Protein AF-A0A1D2QCH9-F1 (afdb_monomer)

Mean predicted aligned error: 4.32 Å

Nearest PDB structures (foldseek):
  9f27-assembly1_A  TM=6.629E-01  e=7.049E-01  Pyrococcus abyssi GE5
  7c0j-assembly1_A  TM=7.531E-01  e=2.694E+00  Gallus gallus
  8ygh-assembly1_B  TM=4.555E-01  e=3.061E+00  African swine fever virus pig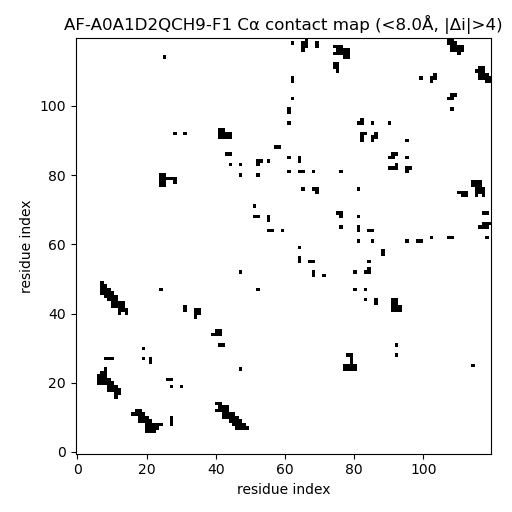/Kenya/KEN-50/1950

Radius of gyration: 14.04 Å; Cα contacts (8 Å, |Δi|>4): 194; chains: 1; bounding box: 34×26×49 Å

pLDDT: mean 91.6, std 11.53, range [37.78, 98.06]

Solvent-accessible surface area (backbone atoms only — not comparable to full-atom values): 6780 Å² total; per-residue (Å²): 133,80,85,72,94,66,62,39,23,29,36,32,22,87,88,78,70,52,70,50,74,30,88,45,47,51,57,52,48,54,49,41,54,55,45,27,75,76,70,71,50,64,37,40,70,76,41,72,73,52,69,65,52,73,70,49,66,88,85,54,53,72,63,55,47,37,45,62,48,29,77,82,26,93,67,26,29,46,46,24,54,56,30,40,46,41,27,80,69,74,41,40,43,60,60,44,53,51,51,51,50,52,36,37,78,72,66,47,29,48,67,81,37,94,69,16,33,36,55,121

Structure (mmCIF, N/CA/C/O backbone):
data_AF-A0A1D2QCH9-F1
#
_entry.id   AF-A0A1D2QCH9-F1
#
loop_
_atom_site.group_PDB
_atom_site.id
_atom_site.type_symbol
_atom_site.label_atom_id
_atom_site.label_alt_id
_atom_site.label_comp_id
_atom_site.label_asym_id
_atom_site.label_entity_id
_atom_site.label_seq_id
_atom_site.pdbx_PDB_ins_code
_atom_site.Cartn_x
_atom_site.Cartn_y
_atom_site.Cartn_z
_atom_site.occupancy
_atom_site.B_iso_or_equiv
_atom_site.auth_seq_id
_atom_site.auth_comp_id
_atom_site.auth_asym_id
_atom_site.auth_atom_id
_atom_site.pdbx_PDB_model_num
ATOM 1 N N . MET A 1 1 ? 17.447 -4.305 30.042 1.00 37.78 1 MET A N 1
ATOM 2 C CA . MET A 1 1 ? 16.156 -3.616 29.860 1.00 37.78 1 MET A CA 1
ATOM 3 C C . MET A 1 1 ? 15.803 -3.856 28.412 1.00 37.78 1 MET A C 1
ATOM 5 O O . MET A 1 1 ? 16.597 -3.496 27.561 1.00 37.78 1 MET A O 1
ATOM 9 N N . THR A 1 2 ? 14.774 -4.666 28.200 1.00 39.16 2 THR A N 1
ATOM 10 C CA . THR A 1 2 ? 14.391 -5.316 26.941 1.00 39.16 2 THR A CA 1
ATOM 11 C C . THR A 1 2 ? 14.108 -4.297 25.841 1.00 39.16 2 THR A C 1
ATOM 13 O O . THR A 1 2 ? 13.324 -3.377 26.060 1.00 39.16 2 THR A O 1
ATOM 16 N N . GLU A 1 3 ? 14.771 -4.461 24.694 1.00 47.81 3 GLU A N 1
ATOM 17 C CA . GLU A 1 3 ? 14.474 -3.755 23.445 1.00 47.81 3 GLU A CA 1
ATOM 18 C C . GLU A 1 3 ? 12.988 -3.953 23.125 1.00 47.81 3 GLU A C 1
ATOM 20 O O . GLU A 1 3 ? 12.482 -5.072 23.087 1.00 47.81 3 GLU A O 1
ATOM 25 N N . HIS A 1 4 ? 12.266 -2.840 23.077 1.00 44.56 4 HIS A N 1
ATOM 26 C CA . HIS A 1 4 ? 10.816 -2.794 23.012 1.00 44.56 4 HIS A CA 1
ATOM 27 C C . HIS A 1 4 ? 10.313 -3.356 21.680 1.00 44.56 4 HIS A C 1
ATOM 29 O O . HIS A 1 4 ? 10.635 -2.784 20.647 1.00 44.56 4 HIS A O 1
ATOM 35 N N . ASP A 1 5 ? 9.531 -4.436 21.751 1.00 50.00 5 ASP A N 1
ATOM 36 C CA . ASP A 1 5 ? 8.204 -4.696 21.146 1.00 50.00 5 ASP A CA 1
ATOM 37 C C . ASP A 1 5 ? 7.613 -3.564 20.264 1.00 50.00 5 ASP A C 1
ATOM 39 O O . ASP A 1 5 ? 6.525 -3.049 20.513 1.00 50.00 5 ASP A O 1
ATOM 43 N N . ARG A 1 6 ? 8.362 -3.076 19.273 1.00 58.78 6 ARG A N 1
ATOM 44 C CA . ARG A 1 6 ? 7.898 -2.081 18.308 1.00 58.78 6 ARG A CA 1
ATOM 45 C C . ARG A 1 6 ? 7.527 -2.821 17.048 1.00 58.78 6 ARG A C 1
ATOM 47 O O . ARG A 1 6 ? 8.388 -3.246 16.287 1.00 58.78 6 ARG A O 1
ATOM 54 N N . THR A 1 7 ? 6.230 -2.973 16.864 1.00 69.75 7 THR A N 1
ATOM 55 C CA . THR A 1 7 ? 5.654 -3.465 15.629 1.00 69.75 7 THR A CA 1
ATOM 56 C C . THR A 1 7 ? 6.078 -2.541 14.472 1.00 69.75 7 THR A C 1
ATOM 58 O O . THR A 1 7 ? 5.806 -1.340 14.553 1.00 69.75 7 THR A O 1
ATOM 61 N N . PRO A 1 8 ? 6.771 -3.047 13.435 1.00 86.69 8 PRO A N 1
ATOM 62 C CA . PRO A 1 8 ? 7.434 -2.206 12.433 1.00 86.69 8 PRO A CA 1
ATOM 63 C C . PRO A 1 8 ? 6.460 -1.464 11.510 1.00 86.69 8 PRO A C 1
ATOM 65 O O . PRO A 1 8 ? 6.807 -0.419 10.965 1.00 86.69 8 PRO A O 1
ATOM 68 N N . PHE A 1 9 ? 5.231 -1.963 11.358 1.00 94.31 9 PHE A N 1
ATOM 69 C CA . PHE A 1 9 ? 4.253 -1.422 10.420 1.00 94.31 9 PHE A CA 1
ATOM 70 C C . PHE A 1 9 ? 2.955 -1.059 11.139 1.00 94.31 9 PHE A C 1
ATOM 72 O O . PHE A 1 9 ? 2.292 -1.902 11.749 1.00 94.31 9 PHE A O 1
ATOM 79 N N . VAL A 1 10 ? 2.583 0.215 11.058 1.00 95.88 10 VAL A N 1
ATOM 80 C CA . VAL A 1 10 ? 1.389 0.770 11.690 1.00 95.88 10 VAL A CA 1
ATOM 81 C C . VAL A 1 10 ? 0.649 1.645 10.699 1.00 95.88 10 VAL A C 1
ATOM 83 O O . VAL A 1 10 ? 1.230 2.540 10.087 1.00 95.88 10 VAL A O 1
ATOM 86 N N . ALA A 1 11 ? -0.659 1.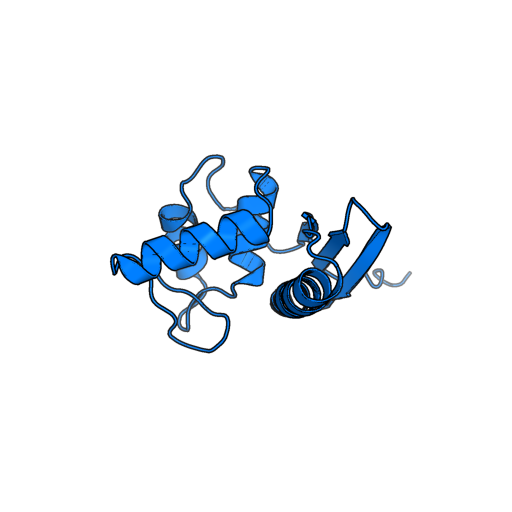432 10.609 1.00 96.44 11 ALA A N 1
ATOM 87 C CA . ALA A 1 11 ? -1.537 2.253 9.796 1.00 96.44 11 ALA A CA 1
ATOM 88 C C . ALA A 1 11 ? -2.883 2.481 10.486 1.00 96.44 11 ALA A C 1
ATOM 90 O O . ALA A 1 11 ? -3.341 1.643 11.273 1.00 96.44 11 ALA A O 1
ATOM 91 N N . SER A 1 12 ? -3.538 3.597 10.184 1.00 96.81 12 SER A N 1
ATOM 92 C CA . SER A 1 12 ? -4.835 3.931 10.764 1.00 96.81 12 SER A CA 1
ATOM 93 C C . SER A 1 12 ? -5.788 4.582 9.776 1.00 96.81 12 SER A C 1
ATOM 95 O O . SER A 1 12 ? -5.407 5.140 8.751 1.00 96.81 12 SER A O 1
ATOM 97 N N . CYS A 1 13 ? -7.077 4.463 10.073 1.00 97.50 13 CYS A N 1
ATOM 9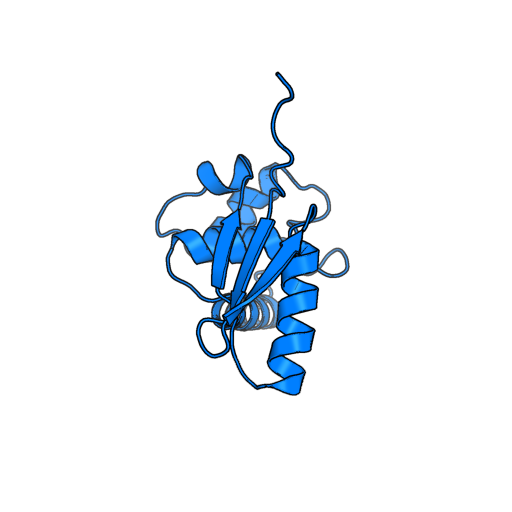8 C CA . CYS A 1 13 ? -8.116 5.175 9.360 1.00 97.50 13 CYS A CA 1
ATOM 99 C C . CYS A 1 13 ? -8.376 6.527 10.046 1.00 97.50 13 CYS A C 1
ATOM 101 O O . CYS A 1 13 ? -8.916 6.539 11.162 1.00 97.50 13 CYS A O 1
ATOM 103 N N . PRO A 1 14 ? -8.125 7.668 9.379 1.00 94.38 14 PRO A N 1
ATOM 104 C CA . PRO A 1 14 ? -8.343 8.988 9.975 1.00 94.38 14 PRO A CA 1
ATOM 105 C C . PRO A 1 14 ? -9.827 9.298 10.242 1.00 94.38 14 PRO A C 1
ATOM 107 O O . PRO A 1 14 ? -10.150 10.152 11.064 1.00 94.38 14 PRO A O 1
ATOM 110 N N . ASN A 1 15 ? -10.754 8.595 9.579 1.00 95.50 15 ASN A N 1
ATOM 111 C CA . ASN A 1 15 ? -12.192 8.866 9.677 1.00 95.50 15 ASN A CA 1
ATOM 112 C C . ASN A 1 15 ? -12.870 8.193 10.878 1.00 95.50 15 ASN A C 1
ATOM 114 O O . ASN A 1 15 ? -13.835 8.731 11.420 1.00 95.50 15 ASN A O 1
ATOM 118 N N . CYS A 1 16 ? -12.413 7.005 11.278 1.00 94.75 16 CYS A N 1
ATOM 119 C CA . CYS A 1 16 ? -13.036 6.240 12.363 1.00 94.75 16 CYS A CA 1
ATOM 120 C C . CYS A 1 16 ? -12.078 5.879 13.503 1.00 94.75 16 CYS A C 1
ATOM 122 O O . CYS A 1 16 ? -12.532 5.335 14.508 1.00 94.75 16 CYS A O 1
ATOM 124 N N . GLY A 1 17 ? -10.782 6.184 13.369 1.00 92.38 17 GLY A N 1
ATOM 125 C CA . GLY A 1 17 ? -9.766 5.946 14.396 1.00 92.38 17 GLY A CA 1
ATOM 126 C C . GLY A 1 17 ? -9.371 4.478 14.570 1.00 92.38 17 GLY A C 1
ATOM 127 O O . GLY A 1 17 ? -8.723 4.137 15.556 1.00 92.38 17 GLY A O 1
ATOM 128 N N . GLU A 1 18 ? -9.773 3.597 13.651 1.00 95.94 18 GLU A N 1
ATOM 129 C CA . GLU A 1 18 ? -9.346 2.199 13.677 1.00 95.94 18 GLU A CA 1
ATOM 130 C C . GLU A 1 18 ? -7.887 2.104 13.228 1.00 95.94 18 GLU A C 1
ATOM 132 O O . GLU A 1 18 ? -7.507 2.707 12.227 1.00 95.94 18 GLU A O 1
ATOM 137 N N . ARG A 1 19 ? -7.077 1.358 13.977 1.00 96.25 19 ARG A N 1
ATO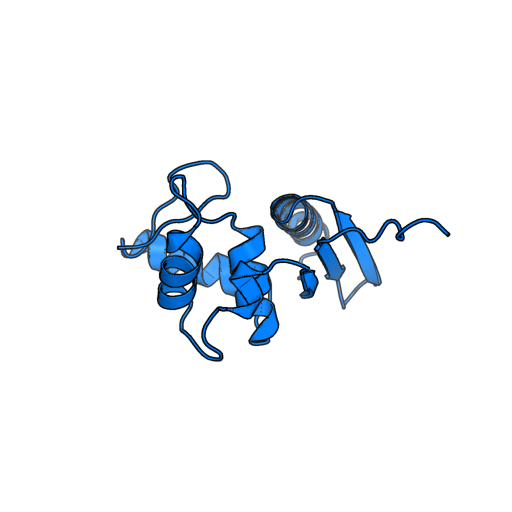M 138 C CA . ARG A 1 19 ? -5.626 1.261 13.798 1.00 96.25 19 ARG A CA 1
ATOM 139 C C . ARG A 1 19 ? -5.211 -0.200 13.763 1.00 96.25 19 ARG A C 1
ATOM 141 O O . ARG A 1 19 ? -5.769 -1.016 14.496 1.00 96.25 19 ARG A O 1
ATOM 148 N N . THR A 1 20 ? -4.224 -0.510 12.933 1.00 95.88 20 THR A N 1
ATOM 149 C CA . THR A 1 20 ? -3.598 -1.827 12.864 1.00 95.88 20 THR A CA 1
ATOM 150 C C . THR A 1 20 ? -2.107 -1.707 13.137 1.00 95.88 20 THR A C 1
ATOM 152 O O . THR A 1 20 ? -1.456 -0.772 12.677 1.00 95.88 20 THR A O 1
ATOM 155 N N . GLU A 1 21 ? -1.580 -2.673 13.877 1.00 95.88 21 GLU A N 1
ATOM 156 C CA . GLU A 1 21 ? -0.150 -2.863 14.107 1.00 95.88 21 GLU A CA 1
ATOM 157 C C . GLU A 1 21 ? 0.205 -4.257 13.596 1.00 95.88 21 GLU A C 1
ATOM 159 O O . GLU A 1 21 ? -0.498 -5.220 13.909 1.00 95.88 21 GLU A O 1
ATOM 164 N N . THR A 1 22 ? 1.241 -4.361 12.769 1.00 94.19 22 THR A N 1
ATOM 165 C CA . THR A 1 22 ? 1.634 -5.607 12.109 1.00 94.19 22 THR A CA 1
ATOM 166 C C . THR A 1 22 ? 3.150 -5.766 11.907 1.00 94.19 22 THR A C 1
ATOM 168 O O . THR A 1 22 ? 3.894 -4.798 11.759 1.00 94.19 22 THR A O 1
ATOM 171 N N . GLU A 1 23 ? 3.611 -7.017 11.884 1.00 92.81 23 GLU A N 1
ATOM 172 C CA . GLU A 1 23 ? 5.000 -7.380 11.582 1.00 92.81 23 GLU A CA 1
ATOM 173 C C . GLU A 1 23 ? 5.301 -7.376 10.080 1.00 92.81 23 GLU A C 1
ATOM 175 O O . GLU A 1 23 ? 6.464 -7.296 9.691 1.00 92.81 23 GLU A O 1
ATOM 180 N N . THR A 1 24 ? 4.272 -7.433 9.226 1.00 92.38 24 THR A N 1
ATOM 181 C CA . THR A 1 24 ? 4.440 -7.398 7.771 1.00 92.38 24 THR A CA 1
ATOM 182 C C . THR A 1 24 ? 3.720 -6.210 7.131 1.00 92.38 24 THR A C 1
ATOM 184 O O . THR A 1 24 ? 2.613 -5.842 7.546 1.00 92.38 24 THR A O 1
ATOM 187 N N . PRO A 1 25 ? 4.290 -5.619 6.067 1.00 94.81 25 PRO A N 1
ATOM 188 C CA . PRO A 1 25 ? 3.690 -4.459 5.420 1.00 94.81 25 PRO A CA 1
ATOM 189 C C . PRO A 1 25 ? 2.415 -4.835 4.642 1.00 94.81 25 PRO A C 1
ATOM 191 O O . PRO A 1 25 ? 1.467 -4.054 4.572 1.00 94.81 25 PRO A O 1
ATOM 194 N N . ASN A 1 26 ? 2.323 -6.057 4.104 1.00 96.88 26 ASN A N 1
ATOM 195 C CA . ASN A 1 26 ? 1.142 -6.504 3.352 1.00 96.88 26 ASN A CA 1
ATOM 196 C C . ASN A 1 26 ? -0.085 -6.782 4.236 1.00 96.88 26 ASN A C 1
ATOM 198 O O . ASN A 1 26 ? -1.218 -6.720 3.754 1.00 96.88 26 ASN A O 1
ATOM 202 N N . GLU A 1 27 ? 0.084 -7.008 5.537 1.00 97.19 27 GLU A N 1
ATOM 203 C CA . GLU A 1 27 ? -1.050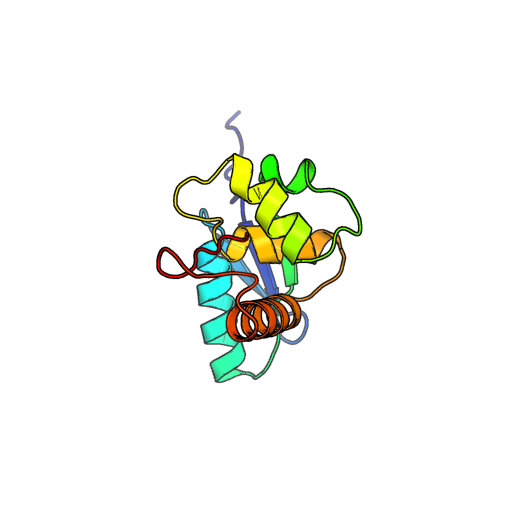 -7.061 6.467 1.00 97.19 27 GLU A CA 1
ATOM 204 C C . GLU A 1 27 ? -1.766 -5.704 6.589 1.00 97.19 27 GLU A C 1
ATOM 206 O O . GLU A 1 27 ? -2.985 -5.681 6.782 1.00 97.19 27 GLU A O 1
ATOM 211 N N . VAL A 1 28 ? -1.074 -4.577 6.359 1.00 97.06 28 VAL A N 1
ATOM 212 C CA . VAL A 1 28 ? -1.724 -3.259 6.225 1.00 97.06 28 VAL A CA 1
ATOM 213 C C . VAL A 1 28 ? -2.596 -3.200 4.972 1.00 97.06 28 VAL A C 1
ATOM 215 O O . VAL A 1 28 ? -3.711 -2.684 5.029 1.00 97.06 28 VAL A O 1
ATOM 218 N N . ILE A 1 29 ? -2.163 -3.797 3.859 1.00 98.06 29 ILE A N 1
ATOM 219 C CA . ILE A 1 29 ? -2.974 -3.884 2.633 1.00 98.06 29 ILE A CA 1
ATOM 220 C C . ILE A 1 29 ? -4.224 -4.738 2.865 1.00 98.06 29 ILE A C 1
ATOM 222 O O . ILE A 1 29 ? -5.324 -4.369 2.443 1.00 98.06 29 ILE A O 1
ATOM 226 N N . ALA A 1 30 ? -4.089 -5.857 3.579 1.00 97.94 30 ALA A N 1
ATOM 227 C CA . ALA A 1 30 ? -5.226 -6.690 3.962 1.00 97.94 30 ALA A CA 1
ATOM 228 C C . ALA A 1 30 ? -6.206 -5.936 4.880 1.00 97.94 30 ALA A C 1
ATOM 230 O O . ALA A 1 30 ? -7.426 -6.019 4.688 1.00 97.94 30 ALA A O 1
ATOM 231 N N . PHE A 1 31 ? -5.687 -5.171 5.847 1.00 97.56 31 PHE A N 1
ATOM 232 C CA . PHE A 1 31 ? -6.478 -4.281 6.695 1.00 97.56 31 PHE A CA 1
ATOM 233 C C . PHE A 1 31 ? -7.213 -3.222 5.868 1.00 97.56 31 PHE A C 1
ATOM 235 O O . PHE A 1 31 ? -8.439 -3.149 5.958 1.00 97.56 31 PHE A O 1
ATOM 242 N N . TYR A 1 32 ? -6.506 -2.481 5.010 1.00 97.69 32 TYR A N 1
ATOM 243 C CA . TYR A 1 32 ? -7.081 -1.476 4.114 1.00 97.69 32 TYR A CA 1
ATOM 244 C C . TYR A 1 32 ? -8.205 -2.066 3.256 1.00 97.69 32 TYR A C 1
ATOM 246 O O . TYR A 1 32 ? -9.314 -1.539 3.263 1.00 97.69 32 TYR A O 1
ATOM 254 N N . ARG A 1 33 ? -7.974 -3.195 2.569 1.00 97.94 33 ARG A N 1
ATOM 255 C CA . ARG A 1 33 ? -8.980 -3.820 1.689 1.00 97.94 33 ARG A CA 1
ATOM 256 C C . ARG A 1 33 ? -10.249 -4.178 2.454 1.00 97.94 33 ARG A C 1
ATOM 258 O O . ARG A 1 33 ? -11.353 -3.863 2.004 1.00 97.94 33 ARG A O 1
ATOM 265 N N . ARG A 1 34 ? -10.104 -4.809 3.626 1.00 97.94 34 ARG A N 1
ATOM 266 C CA . ARG A 1 34 ? -11.240 -5.154 4.490 1.00 97.94 34 ARG A CA 1
ATOM 267 C C . ARG A 1 34 ? -11.959 -3.893 4.957 1.00 97.94 34 ARG A C 1
ATOM 269 O O . ARG A 1 34 ? -13.178 -3.814 4.820 1.00 97.94 34 ARG A O 1
ATOM 276 N N . HIS A 1 35 ? -11.218 -2.914 5.464 1.00 97.50 35 HIS A N 1
ATOM 277 C CA . HIS A 1 35 ? -11.771 -1.680 6.002 1.00 97.50 35 HIS A CA 1
ATOM 278 C C . HIS A 1 35 ? -12.528 -0.894 4.924 1.00 97.50 35 HIS A C 1
ATOM 280 O O . HIS A 1 35 ? -13.728 -0.661 5.061 1.00 97.50 35 HIS A O 1
ATOM 286 N N . ARG A 1 36 ? -11.880 -0.618 3.786 1.00 96.62 36 ARG A N 1
ATOM 287 C CA . ARG A 1 36 ? -12.469 0.058 2.624 1.00 96.62 36 ARG A CA 1
ATOM 288 C C . ARG A 1 36 ? -13.722 -0.649 2.114 1.00 96.62 36 ARG A C 1
ATOM 290 O O . ARG A 1 36 ? -14.688 0.025 1.773 1.00 96.62 36 ARG A O 1
ATOM 297 N N . SER A 1 37 ? -13.741 -1.985 2.086 1.00 97.62 37 SER A N 1
ATOM 298 C CA . SER A 1 37 ? -14.920 -2.745 1.636 1.00 97.62 37 SER A CA 1
ATOM 299 C C . SER A 1 37 ? -16.146 -2.577 2.542 1.00 97.62 37 SER A C 1
ATOM 301 O O . SER A 1 37 ? -17.275 -2.682 2.066 1.00 97.62 37 SER A O 1
ATOM 303 N N . LEU A 1 38 ? -15.931 -2.312 3.834 1.00 97.50 38 LEU A N 1
ATOM 304 C CA . LEU A 1 38 ? -16.990 -2.182 4.834 1.00 97.50 38 LEU A CA 1
ATOM 305 C C . LEU A 1 38 ? -17.427 -0.729 5.036 1.00 97.50 38 LEU A C 1
ATOM 307 O O . LEU A 1 38 ? -18.611 -0.472 5.243 1.00 97.50 38 LEU A O 1
ATOM 311 N N . THR A 1 39 ? -16.483 0.211 4.999 1.00 96.88 39 THR A N 1
ATOM 312 C CA . THR A 1 39 ? -16.711 1.609 5.397 1.00 96.88 39 THR A CA 1
ATOM 313 C C . THR A 1 39 ? -16.588 2.592 4.239 1.00 96.88 39 THR A C 1
ATOM 315 O O . THR A 1 39 ? -17.100 3.704 4.323 1.00 96.88 39 THR A O 1
ATOM 318 N N . GLY A 1 40 ? -15.909 2.213 3.156 1.00 96.75 40 GLY A N 1
ATOM 319 C CA . GLY A 1 40 ? -15.517 3.142 2.101 1.00 96.75 40 GLY A CA 1
ATOM 320 C C . GLY A 1 40 ? -14.426 4.130 2.525 1.00 96.75 40 GLY A C 1
ATOM 321 O O . GLY A 1 40 ? -14.108 5.023 1.748 1.00 96.75 40 GLY A O 1
ATOM 322 N N . HIS A 1 41 ? -13.829 3.992 3.712 1.00 97.12 41 HIS A N 1
ATOM 323 C CA . HIS A 1 41 ? -12.755 4.874 4.168 1.00 97.12 41 HIS A CA 1
ATOM 324 C C . HIS A 1 41 ? -11.382 4.417 3.680 1.00 97.12 41 HIS A C 1
ATOM 326 O O . HIS A 1 41 ? -11.179 3.249 3.347 1.00 97.12 41 HIS A O 1
ATOM 332 N N . ASP A 1 42 ? -10.447 5.360 3.650 1.00 96.38 42 ASP A N 1
ATOM 333 C CA . ASP A 1 42 ? -9.033 5.096 3.395 1.00 96.38 42 ASP A CA 1
ATOM 334 C C . ASP A 1 42 ? -8.250 4.838 4.690 1.00 96.38 42 ASP A C 1
ATOM 336 O O . ASP A 1 42 ? -8.775 5.010 5.798 1.00 96.38 42 ASP A O 1
ATOM 340 N N . VAL A 1 43 ? -6.999 4.426 4.520 1.00 95.75 43 VAL A N 1
ATOM 341 C CA . VAL A 1 43 ? -6.019 4.177 5.573 1.00 95.75 43 VAL A CA 1
ATOM 342 C C . VAL A 1 43 ? -4.731 4.924 5.227 1.00 95.75 43 VAL A C 1
ATOM 344 O O . VAL A 1 43 ? -4.322 4.971 4.066 1.00 95.75 43 VAL A O 1
ATOM 347 N N . GLU A 1 44 ? -4.098 5.491 6.245 1.00 95.25 44 GLU A N 1
ATOM 348 C CA . GLU A 1 44 ? -2.827 6.205 6.162 1.00 95.25 44 GLU A CA 1
ATOM 349 C C . GLU A 1 44 ? -1.771 5.474 6.995 1.00 95.25 44 GLU A C 1
ATOM 351 O O . GLU A 1 44 ? -2.080 4.860 8.023 1.00 95.25 44 GLU A O 1
ATOM 356 N N . TRP A 1 45 ? -0.523 5.522 6.538 1.00 96.12 45 TRP A N 1
ATOM 357 C CA . TRP A 1 45 ? 0.615 4.991 7.278 1.00 96.12 45 TRP A CA 1
ATOM 358 C C . TRP A 1 45 ? 0.970 5.924 8.437 1.00 96.12 45 TRP A C 1
ATOM 360 O O . TRP A 1 45 ? 1.082 7.132 8.259 1.00 96.12 45 TRP A O 1
ATOM 370 N N . GLU A 1 46 ? 1.148 5.358 9.630 1.00 93.75 46 GLU A N 1
ATOM 371 C CA . GLU A 1 46 ? 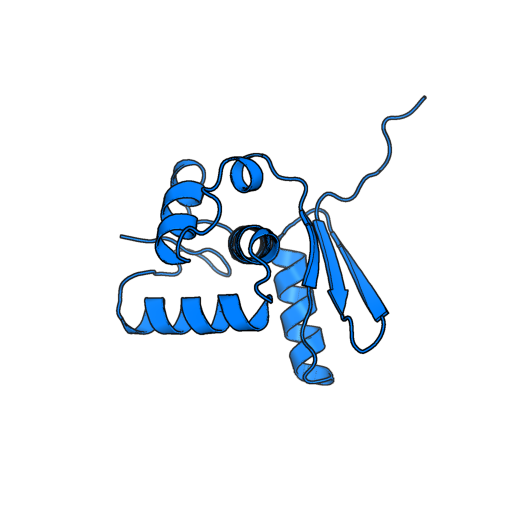1.671 6.084 10.795 1.00 93.75 46 GLU A CA 1
ATOM 372 C C . GLU A 1 46 ? 3.150 5.771 11.029 1.00 93.75 46 GLU A C 1
ATOM 374 O O . GLU A 1 46 ? 3.916 6.643 11.433 1.00 93.75 46 GLU A O 1
ATOM 379 N N . ILE A 1 47 ? 3.531 4.503 10.842 1.00 92.06 47 ILE A N 1
ATOM 380 C CA . ILE A 1 47 ? 4.897 4.008 11.022 1.00 92.06 47 ILE A CA 1
ATOM 381 C C . ILE A 1 47 ? 5.161 2.953 9.951 1.00 92.06 47 ILE A C 1
ATOM 383 O O . ILE A 1 47 ? 4.400 1.993 9.826 1.00 92.06 47 ILE A O 1
ATOM 387 N N . ALA A 1 48 ? 6.263 3.108 9.227 1.00 91.81 48 ALA A N 1
ATOM 388 C CA . ALA A 1 48 ? 6.831 2.075 8.376 1.00 91.81 48 ALA A CA 1
ATOM 389 C C . ALA A 1 48 ? 8.340 2.004 8.635 1.00 91.81 48 ALA A C 1
ATOM 391 O O . ALA A 1 48 ? 9.126 2.773 8.085 1.00 91.81 48 ALA A O 1
ATOM 392 N N . ASP A 1 49 ? 8.736 1.126 9.553 1.00 86.94 49 ASP A N 1
ATOM 393 C CA . ASP A 1 49 ? 10.128 0.970 9.961 1.00 86.94 49 ASP A CA 1
ATOM 394 C C . ASP A 1 49 ? 10.859 -0.015 9.043 1.00 86.94 49 ASP A C 1
ATOM 396 O O . ASP A 1 49 ? 11.075 -1.173 9.393 1.00 86.94 49 ASP A O 1
ATOM 400 N N . ASP A 1 50 ? 11.218 0.463 7.851 1.00 87.31 50 ASP A N 1
ATOM 401 C CA . ASP A 1 50 ? 11.987 -0.281 6.850 1.00 87.31 50 ASP A CA 1
ATOM 402 C C . ASP A 1 50 ? 13.122 0.601 6.293 1.00 87.31 50 ASP A C 1
ATOM 404 O O . ASP A 1 50 ? 12.967 1.820 6.170 1.00 87.31 50 ASP A O 1
ATOM 408 N N . GLU A 1 51 ? 14.302 0.027 6.053 1.00 85.62 51 GLU A N 1
ATOM 409 C CA . GLU A 1 51 ? 15.471 0.775 5.563 1.00 85.62 51 GLU A CA 1
ATOM 410 C C . GLU A 1 51 ? 15.295 1.170 4.095 1.00 85.62 51 GLU A C 1
ATOM 412 O O . GLU A 1 51 ? 15.476 2.345 3.773 1.00 85.62 51 GLU A O 1
ATOM 417 N N . SER A 1 52 ? 14.800 0.259 3.250 1.00 83.19 52 SER A N 1
ATOM 418 C CA . SER A 1 52 ? 14.626 0.499 1.815 1.00 83.19 52 SER A CA 1
ATOM 419 C C . SER A 1 52 ? 13.664 1.661 1.547 1.00 83.19 52 SER A C 1
ATOM 421 O O . SER A 1 52 ? 13.855 2.421 0.604 1.00 83.19 52 SER A O 1
ATOM 423 N N . ILE A 1 53 ? 12.654 1.870 2.406 1.00 84.19 53 ILE A N 1
ATOM 424 C CA . ILE A 1 53 ? 11.748 3.031 2.307 1.00 84.19 53 ILE A CA 1
ATOM 425 C C . ILE A 1 53 ? 12.511 4.349 2.498 1.00 84.19 53 ILE A C 1
ATOM 427 O O . ILE A 1 53 ? 12.266 5.316 1.780 1.00 84.19 53 ILE A O 1
ATOM 431 N N . ARG A 1 54 ? 13.442 4.402 3.454 1.00 81.06 54 ARG A N 1
ATOM 432 C CA . ARG A 1 54 ? 14.199 5.621 3.791 1.00 81.06 54 ARG A CA 1
ATOM 433 C C . ARG A 1 54 ? 15.215 5.999 2.725 1.00 81.06 54 ARG A C 1
ATOM 435 O O . ARG A 1 54 ? 15.636 7.151 2.672 1.00 81.06 54 ARG A O 1
ATOM 442 N N . GLU A 1 55 ? 15.622 5.025 1.925 1.00 81.56 55 GLU A N 1
ATOM 443 C CA . GLU A 1 55 ? 16.546 5.212 0.815 1.00 81.56 55 GLU A CA 1
ATOM 444 C C . GLU A 1 55 ? 15.835 5.649 -0.473 1.00 81.56 55 GLU A C 1
ATOM 446 O O . GLU A 1 55 ? 16.505 6.111 -1.397 1.00 81.56 55 GLU A O 1
ATOM 451 N N . THR A 1 56 ? 14.496 5.576 -0.526 1.00 82.69 56 THR A N 1
ATOM 452 C CA . THR A 1 56 ? 13.736 6.056 -1.690 1.00 82.69 56 THR A CA 1
ATOM 453 C C . THR A 1 56 ? 13.859 7.565 -1.883 1.00 82.69 56 THR A C 1
ATOM 455 O O . THR A 1 56 ? 13.904 8.355 -0.933 1.00 82.69 56 THR A O 1
ATOM 458 N N . THR A 1 57 ? 13.898 7.987 -3.145 1.00 80.38 57 THR A N 1
ATOM 459 C CA . THR A 1 57 ? 14.047 9.398 -3.496 1.00 80.38 57 THR A CA 1
ATOM 460 C C . THR A 1 57 ? 12.765 10.176 -3.175 1.00 80.38 57 THR A C 1
ATOM 462 O O . THR A 1 57 ? 11.695 9.901 -3.724 1.00 80.38 57 THR A O 1
ATOM 465 N N . GLU A 1 58 ? 12.867 11.219 -2.343 1.00 82.50 58 GLU A N 1
ATOM 466 C CA . GLU A 1 58 ? 11.739 12.118 -2.062 1.00 82.50 58 GLU A CA 1
ATOM 467 C C . GLU A 1 58 ? 11.169 12.731 -3.357 1.00 82.50 58 GLU A C 1
ATOM 469 O O . GLU A 1 58 ? 11.886 13.332 -4.162 1.00 82.50 58 GLU A O 1
ATOM 474 N N . GLY A 1 59 ? 9.852 12.609 -3.548 1.00 83.88 59 GLY A N 1
ATOM 475 C CA . GLY A 1 59 ? 9.150 13.124 -4.727 1.00 83.88 59 GLY A CA 1
ATOM 476 C C . GLY A 1 59 ? 9.318 12.282 -5.997 1.00 83.88 59 GLY A C 1
ATOM 477 O O . GLY A 1 59 ? 8.933 12.744 -7.076 1.00 83.88 59 GLY A O 1
ATOM 478 N N . ALA A 1 60 ? 9.889 11.078 -5.896 1.00 87.00 60 ALA A N 1
ATOM 479 C CA . ALA A 1 60 ? 9.906 10.115 -6.988 1.00 87.00 60 ALA A CA 1
ATOM 480 C C . ALA A 1 60 ? 8.486 9.698 -7.387 1.00 87.00 60 ALA A C 1
ATOM 482 O O . ALA A 1 60 ? 7.610 9.501 -6.543 1.00 87.00 60 ALA A O 1
ATOM 483 N N . ASP A 1 61 ? 8.262 9.523 -8.691 1.00 93.69 61 ASP A N 1
ATOM 484 C CA . ASP A 1 61 ? 7.011 8.937 -9.153 1.00 93.69 61 ASP A CA 1
ATOM 485 C C . ASP A 1 61 ? 6.895 7.465 -8.727 1.00 93.69 61 ASP A C 1
ATOM 487 O O . ASP A 1 61 ? 7.879 6.785 -8.436 1.00 93.69 61 ASP A O 1
ATOM 491 N N . LEU A 1 62 ? 5.666 6.956 -8.714 1.00 95.88 62 LEU A N 1
ATOM 492 C CA . LEU A 1 62 ? 5.365 5.604 -8.255 1.00 95.88 62 LEU A CA 1
ATOM 493 C C . LEU A 1 62 ? 6.166 4.516 -8.985 1.00 95.88 62 LEU A C 1
ATOM 495 O O . LEU A 1 62 ? 6.544 3.517 -8.379 1.00 95.88 62 LEU A O 1
ATOM 499 N N . LYS A 1 63 ? 6.426 4.680 -10.285 1.00 95.81 63 LYS A N 1
ATOM 500 C CA . LYS A 1 63 ? 7.195 3.689 -11.038 1.00 95.81 63 LYS A CA 1
ATOM 501 C C . LYS A 1 63 ? 8.657 3.713 -10.596 1.00 95.81 63 LYS A C 1
ATOM 503 O O . LYS A 1 63 ? 9.242 2.647 -10.425 1.00 95.81 63 LYS A O 1
ATOM 508 N N . ALA A 1 64 ? 9.227 4.903 -10.412 1.00 95.19 64 ALA A N 1
ATOM 509 C CA . ALA A 1 64 ? 10.571 5.069 -9.874 1.00 95.19 64 ALA A CA 1
ATOM 510 C C . ALA A 1 64 ? 10.690 4.452 -8.472 1.00 95.19 64 ALA A C 1
ATOM 512 O O . ALA A 1 64 ? 11.611 3.677 -8.252 1.00 95.19 64 ALA A O 1
ATOM 513 N N . VAL A 1 65 ? 9.709 4.660 -7.587 1.00 96.12 65 VAL A N 1
ATOM 514 C CA . VAL A 1 65 ? 9.674 4.017 -6.258 1.00 96.12 65 VAL A CA 1
ATOM 515 C C . VAL A 1 65 ? 9.660 2.487 -6.359 1.00 96.12 65 VAL A C 1
ATOM 517 O O . VAL A 1 65 ? 10.398 1.819 -5.642 1.00 96.12 65 VAL A O 1
ATOM 520 N N . VAL A 1 66 ? 8.864 1.905 -7.265 1.00 96.69 66 VAL A N 1
ATOM 521 C CA . VAL A 1 66 ? 8.855 0.443 -7.478 1.00 96.69 66 VAL A CA 1
ATOM 522 C C . VAL A 1 66 ? 10.198 -0.064 -8.020 1.00 96.69 66 VAL A C 1
ATOM 524 O O . VAL A 1 66 ? 10.594 -1.176 -7.683 1.00 96.69 66 VAL A O 1
ATOM 527 N N . LEU A 1 67 ? 10.891 0.716 -8.855 1.00 95.00 67 LEU A N 1
ATOM 528 C CA . LEU A 1 67 ? 12.219 0.360 -9.367 1.00 95.00 67 LEU A CA 1
ATOM 529 C C . LEU A 1 67 ? 13.292 0.432 -8.277 1.00 95.00 67 LEU A C 1
ATOM 531 O O . LEU A 1 67 ? 14.052 -0.519 -8.151 1.00 95.00 67 LEU A O 1
ATOM 535 N N . GLU A 1 68 ? 13.324 1.519 -7.502 1.00 94.44 68 GLU A N 1
ATOM 536 C CA . GLU A 1 68 ? 14.275 1.726 -6.400 1.00 94.44 68 GLU A CA 1
ATOM 537 C C . GLU A 1 68 ? 14.115 0.638 -5.336 1.00 94.44 68 GLU A C 1
ATOM 539 O O . GLU A 1 68 ? 15.064 -0.078 -5.039 1.00 94.44 68 GLU A O 1
ATOM 544 N N . LEU A 1 69 ? 12.890 0.425 -4.840 1.00 94.75 69 LEU A N 1
ATOM 545 C CA . LEU A 1 69 ? 12.624 -0.665 -3.901 1.00 94.75 69 LEU A CA 1
ATOM 546 C C . LEU A 1 69 ? 12.913 -2.031 -4.536 1.00 94.75 69 LEU A C 1
ATOM 548 O O . LEU A 1 69 ? 13.352 -2.944 -3.856 1.00 94.75 69 LEU A O 1
ATOM 552 N N . GLY A 1 70 ? 12.676 -2.196 -5.838 1.00 93.88 70 GLY A N 1
ATOM 553 C CA . GLY A 1 70 ? 12.864 -3.462 -6.545 1.00 93.88 70 GLY A CA 1
ATOM 554 C C . GLY A 1 70 ? 14.305 -3.976 -6.568 1.00 93.88 70 GLY A C 1
ATOM 555 O O . GLY A 1 70 ? 14.493 -5.170 -6.803 1.00 93.88 70 GLY A O 1
ATOM 556 N N . GLU A 1 71 ? 15.305 -3.129 -6.302 1.00 90.88 71 GLU A N 1
ATOM 557 C CA . GLU A 1 71 ? 16.714 -3.539 -6.233 1.00 90.88 71 GLU A CA 1
ATOM 558 C C . GLU A 1 71 ? 16.968 -4.578 -5.126 1.00 90.88 71 GLU A C 1
ATOM 560 O O . GLU A 1 71 ? 17.809 -5.463 -5.302 1.00 90.88 71 GLU A O 1
ATOM 565 N N . ASP A 1 72 ? 16.177 -4.538 -4.047 1.00 90.56 72 ASP A N 1
ATOM 566 C CA . ASP A 1 72 ? 16.291 -5.441 -2.894 1.00 90.56 72 ASP A CA 1
ATOM 567 C C . ASP A 1 72 ? 15.328 -6.646 -2.944 1.00 90.56 72 ASP A C 1
ATOM 569 O O . ASP A 1 72 ? 15.433 -7.566 -2.127 1.00 90.56 72 ASP A O 1
ATOM 573 N N . TYR A 1 73 ? 14.378 -6.673 -3.889 1.00 91.38 73 TYR A N 1
ATOM 574 C CA . TYR A 1 73 ? 13.276 -7.645 -3.905 1.00 91.38 73 TYR A CA 1
ATOM 575 C C . TYR A 1 73 ? 13.163 -8.384 -5.248 1.00 91.38 73 TYR A C 1
ATOM 577 O O . TYR A 1 73 ? 12.385 -8.009 -6.129 1.00 91.38 73 TYR A O 1
ATOM 585 N N . GLU A 1 74 ? 13.878 -9.510 -5.370 1.00 88.12 74 GLU A N 1
ATOM 586 C CA . GLU A 1 74 ? 13.913 -10.346 -6.588 1.00 88.12 74 GLU A CA 1
ATOM 587 C C . GLU A 1 74 ? 12.524 -10.852 -7.033 1.00 88.12 74 GLU A C 1
ATOM 589 O O . GLU A 1 74 ? 12.250 -10.953 -8.229 1.00 88.12 74 GLU A O 1
ATOM 594 N N . ASP A 1 75 ? 11.627 -11.125 -6.079 1.00 91.62 75 ASP A N 1
ATOM 595 C CA . ASP A 1 75 ? 10.257 -11.608 -6.322 1.00 91.62 75 ASP A CA 1
ATOM 596 C C . ASP A 1 75 ? 9.212 -10.472 -6.356 1.00 91.62 75 ASP A C 1
ATOM 598 O O . ASP A 1 75 ? 8.009 -10.708 -6.202 1.00 91.62 75 ASP A O 1
ATOM 602 N N . GLY A 1 76 ? 9.667 -9.234 -6.560 1.00 96.12 76 GLY A N 1
ATOM 603 C CA . GLY A 1 76 ? 8.851 -8.026 -6.553 1.00 96.12 76 GLY A CA 1
ATOM 604 C C . GLY A 1 76 ? 8.663 -7.425 -5.166 1.00 96.12 76 GLY A C 1
ATOM 605 O O . GLY A 1 76 ? 8.737 -8.096 -4.140 1.00 96.12 76 GLY A O 1
ATOM 606 N N . VAL A 1 77 ? 8.392 -6.126 -5.146 1.00 97.31 77 VAL A N 1
ATOM 607 C CA . VAL A 1 77 ? 8.263 -5.330 -3.928 1.00 97.31 77 VAL A CA 1
ATOM 608 C C . VAL A 1 77 ? 6.891 -5.577 -3.296 1.00 97.31 77 VAL A C 1
ATOM 610 O O . VAL A 1 77 ? 5.882 -5.436 -3.994 1.00 97.31 77 VAL A O 1
ATOM 613 N N . PRO A 1 78 ? 6.795 -5.903 -1.996 1.00 97.38 78 PRO A N 1
ATOM 614 C CA . PRO A 1 78 ? 5.519 -5.968 -1.291 1.00 97.38 78 PRO A CA 1
ATOM 615 C C . PRO A 1 78 ? 4.707 -4.678 -1.471 1.00 97.38 78 PRO A C 1
ATOM 617 O O . PRO A 1 78 ? 5.216 -3.581 -1.233 1.00 97.38 78 PRO A O 1
ATOM 620 N N . LEU A 1 79 ? 3.425 -4.795 -1.836 1.00 97.81 79 LEU A N 1
ATOM 621 C CA . LEU A 1 79 ? 2.545 -3.634 -2.025 1.00 97.81 79 LEU A CA 1
ATOM 622 C C . LEU A 1 79 ? 2.518 -2.721 -0.797 1.00 97.81 79 LEU A C 1
ATOM 624 O O . LEU A 1 79 ? 2.465 -1.503 -0.944 1.00 97.81 79 LEU A O 1
ATOM 628 N N . GLY A 1 80 ? 2.588 -3.297 0.404 1.00 97.31 80 GLY A N 1
ATOM 629 C CA . GLY A 1 80 ? 2.662 -2.532 1.640 1.00 97.31 80 GLY A CA 1
ATOM 630 C C . GLY A 1 80 ? 3.850 -1.567 1.668 1.00 97.31 80 GLY A C 1
ATOM 631 O O . GLY A 1 80 ? 3.637 -0.396 1.963 1.00 97.31 80 GLY A O 1
ATOM 632 N N . LEU A 1 81 ? 5.052 -2.003 1.266 1.00 96.88 81 LEU A N 1
ATOM 633 C CA . LEU A 1 81 ? 6.237 -1.134 1.222 1.00 96.88 81 LEU A CA 1
ATOM 634 C C . LEU A 1 81 ? 6.089 -0.028 0.180 1.00 96.88 81 LEU A C 1
ATOM 636 O O . LEU A 1 81 ? 6.403 1.121 0.468 1.00 96.88 81 LEU A O 1
ATOM 640 N N . VAL A 1 82 ? 5.530 -0.342 -0.992 1.00 97.50 82 VAL A N 1
ATOM 641 C CA . VAL A 1 82 ? 5.258 0.673 -2.021 1.00 97.50 82 VAL A CA 1
ATOM 642 C C . VAL A 1 82 ? 4.282 1.725 -1.496 1.00 97.50 82 VAL A C 1
ATOM 644 O O . VAL A 1 82 ? 4.535 2.920 -1.615 1.00 97.50 82 VAL A O 1
ATOM 647 N N . THR A 1 83 ? 3.177 1.308 -0.869 1.00 97.81 83 THR A N 1
ATOM 648 C CA . THR A 1 83 ? 2.214 2.265 -0.299 1.00 97.81 83 THR A CA 1
ATOM 649 C C . THR A 1 83 ? 2.771 3.044 0.887 1.00 97.81 83 THR A C 1
ATOM 651 O O . THR A 1 83 ? 2.368 4.184 1.086 1.00 97.81 83 THR A O 1
ATOM 654 N N . ALA A 1 84 ? 3.693 2.462 1.653 1.00 96.88 84 ALA A N 1
ATOM 655 C CA . ALA A 1 84 ? 4.360 3.139 2.756 1.00 96.88 84 ALA A CA 1
ATOM 656 C C . ALA A 1 84 ? 5.336 4.207 2.248 1.00 96.88 84 ALA A C 1
ATOM 658 O O . ALA A 1 84 ? 5.269 5.348 2.695 1.00 96.88 84 ALA A O 1
ATOM 659 N N . ALA A 1 85 ? 6.157 3.880 1.245 1.00 96.12 85 ALA A N 1
ATOM 660 C CA . ALA A 1 85 ? 7.057 4.834 0.600 1.00 96.12 85 ALA A CA 1
ATOM 661 C C . ALA A 1 85 ? 6.300 6.001 -0.052 1.00 96.12 85 ALA A C 1
ATOM 663 O O . ALA A 1 85 ? 6.671 7.159 0.113 1.00 96.12 85 ALA A O 1
ATOM 664 N N . MET A 1 86 ? 5.182 5.729 -0.731 1.00 95.88 86 MET A N 1
ATOM 665 C CA . MET A 1 86 ? 4.320 6.800 -1.246 1.00 95.88 86 MET A CA 1
ATOM 666 C C . MET A 1 86 ? 3.608 7.572 -0.120 1.00 95.88 86 MET A C 1
ATOM 668 O O . MET A 1 86 ? 3.317 8.758 -0.278 1.00 95.88 86 MET A O 1
ATOM 672 N N . GLY A 1 87 ? 3.357 6.929 1.023 1.00 95.12 87 GLY A N 1
ATOM 673 C CA . GLY A 1 87 ? 2.813 7.545 2.234 1.00 95.12 87 GLY A CA 1
ATOM 674 C C . GLY A 1 87 ? 3.721 8.624 2.825 1.00 95.12 87 GLY A C 1
ATOM 675 O O . GLY A 1 87 ? 3.228 9.696 3.171 1.00 95.12 87 GLY A O 1
ATOM 676 N N . GLU A 1 88 ? 5.041 8.410 2.833 1.00 92.62 88 GLU A N 1
ATOM 677 C CA . GLU A 1 88 ? 6.031 9.442 3.202 1.00 92.62 88 GLU A CA 1
ATOM 678 C C . GLU A 1 88 ? 5.965 10.665 2.266 1.00 92.62 88 GLU A C 1
ATOM 680 O O . GLU A 1 88 ? 6.276 11.789 2.659 1.00 92.62 88 GLU A O 1
ATOM 685 N N . GLN A 1 89 ? 5.468 10.477 1.038 1.00 92.00 89 GLN A N 1
ATOM 686 C CA . GLN A 1 89 ? 5.206 11.549 0.073 1.00 92.00 89 GLN A CA 1
ATOM 687 C C . GLN A 1 89 ? 3.784 12.138 0.180 1.00 92.00 89 GLN A C 1
ATOM 689 O O . GLN A 1 89 ? 3.364 12.921 -0.675 1.00 92.00 89 GLN A O 1
ATOM 694 N N . GLY A 1 90 ? 3.025 11.773 1.218 1.00 92.06 90 GLY A N 1
ATOM 695 C CA . GLY A 1 90 ? 1.678 12.278 1.492 1.00 92.06 90 GLY A CA 1
ATOM 696 C C . GLY A 1 90 ? 0.562 11.628 0.671 1.00 92.06 90 GLY A C 1
ATOM 697 O O . GLY A 1 90 ? -0.525 12.201 0.585 1.00 92.06 90 GLY A O 1
ATOM 698 N N . ARG A 1 91 ? 0.809 10.468 0.049 1.00 94.00 91 ARG A N 1
ATOM 699 C CA . ARG A 1 91 ? -0.208 9.707 -0.696 1.00 94.00 91 ARG A CA 1
ATOM 700 C C . ARG A 1 91 ? -0.947 8.739 0.217 1.00 94.00 91 ARG A C 1
ATOM 702 O O . ARG A 1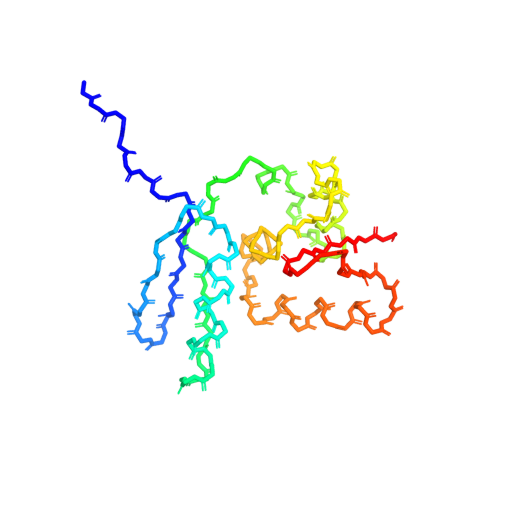 91 ? -0.356 8.150 1.120 1.00 94.00 91 ARG A O 1
ATOM 709 N N . THR A 1 92 ? -2.224 8.496 -0.057 1.00 94.06 92 THR A N 1
ATOM 710 C CA . THR A 1 92 ? -2.964 7.453 0.667 1.00 94.06 92 THR A CA 1
ATOM 711 C C . THR A 1 92 ? -2.703 6.056 0.096 1.00 94.06 92 THR A C 1
ATOM 713 O O . THR A 1 92 ? -2.184 5.883 -1.018 1.00 94.06 92 THR A O 1
ATOM 716 N N . VAL A 1 93 ? -3.113 5.023 0.844 1.00 97.00 93 VAL A N 1
ATOM 717 C CA . VAL A 1 93 ? -3.066 3.637 0.359 1.00 97.00 93 VAL A CA 1
ATOM 718 C C . VAL A 1 93 ? -3.946 3.470 -0.885 1.00 97.00 93 VAL A C 1
ATOM 720 O O . VAL A 1 93 ? -3.493 2.878 -1.866 1.00 97.00 93 VAL A O 1
ATOM 723 N N . SER A 1 94 ? -5.173 4.011 -0.891 1.00 97.38 94 SER A N 1
ATOM 724 C CA . SER A 1 94 ? -6.072 3.913 -2.055 1.00 97.38 94 SER A CA 1
ATOM 725 C C . SER A 1 94 ? -5.482 4.555 -3.302 1.00 97.38 94 SER A C 1
ATOM 727 O O . SER A 1 94 ? -5.456 3.916 -4.351 1.00 97.38 94 SER A O 1
ATOM 729 N N . GLU A 1 95 ? -4.984 5.786 -3.185 1.00 96.56 95 GLU A N 1
ATOM 730 C CA . GLU A 1 95 ? -4.400 6.522 -4.307 1.00 96.56 95 GLU A CA 1
ATOM 731 C C . GLU A 1 95 ? -3.237 5.751 -4.938 1.00 96.56 95 GLU A C 1
ATOM 733 O O . GLU A 1 95 ? -3.160 5.609 -6.156 1.00 96.56 95 GLU A O 1
ATOM 738 N N . THR A 1 96 ? -2.356 5.191 -4.107 1.00 97.69 96 THR A N 1
ATOM 739 C CA . THR A 1 96 ? -1.203 4.424 -4.588 1.00 97.69 96 THR A CA 1
ATOM 740 C C . THR A 1 96 ? -1.629 3.145 -5.315 1.00 97.69 96 THR A C 1
ATOM 742 O O . THR A 1 96 ? -1.089 2.809 -6.368 1.00 97.69 96 THR A O 1
ATOM 745 N N . LEU A 1 97 ? -2.612 2.415 -4.777 1.00 97.94 97 LEU A N 1
ATOM 746 C CA . LEU A 1 97 ? -3.107 1.180 -5.392 1.00 97.94 97 LEU A CA 1
ATOM 747 C C . LEU A 1 97 ? -3.881 1.439 -6.695 1.00 97.94 97 LEU A C 1
ATOM 749 O O . LEU A 1 97 ? -3.827 0.618 -7.615 1.00 97.94 97 LEU A O 1
ATOM 753 N N . GLU A 1 98 ? -4.595 2.561 -6.782 1.00 97.38 98 GLU A N 1
ATOM 754 C CA . GLU A 1 98 ? -5.269 3.008 -8.003 1.00 97.38 98 GLU A CA 1
ATOM 755 C C . GLU A 1 98 ? -4.248 3.330 -9.102 1.00 97.38 98 GLU A C 1
ATOM 757 O O . GLU A 1 98 ? -4.349 2.772 -10.198 1.00 97.38 98 GLU A O 1
ATOM 762 N N . ASP A 1 99 ? -3.203 4.097 -8.788 1.00 97.44 99 ASP A N 1
ATOM 763 C CA . ASP A 1 99 ? -2.120 4.404 -9.729 1.00 97.44 99 ASP A CA 1
ATOM 764 C C . ASP A 1 99 ? -1.358 3.137 -10.167 1.00 97.44 99 ASP A C 1
ATOM 766 O O . ASP A 1 99 ? -1.080 2.947 -11.355 1.00 97.44 99 ASP A O 1
ATOM 770 N N . LEU A 1 100 ? -1.062 2.211 -9.242 1.00 97.19 100 LEU A N 1
ATOM 771 C CA . LEU A 1 100 ? -0.431 0.926 -9.579 1.00 97.19 100 LEU A CA 1
ATOM 772 C C . LEU A 1 100 ? -1.286 0.122 -10.561 1.00 97.19 100 LEU A C 1
ATOM 774 O O . LEU A 1 100 ? -0.765 -0.517 -11.482 1.00 97.19 100 LEU A O 1
ATOM 778 N N . ARG A 1 101 ? -2.610 0.154 -10.393 1.00 96.12 101 ARG A N 1
ATOM 779 C CA . ARG A 1 101 ? -3.534 -0.498 -11.321 1.00 96.12 101 ARG A CA 1
ATOM 780 C C . ARG A 1 101 ? -3.460 0.140 -12.707 1.00 96.12 101 ARG A C 1
ATOM 782 O O . ARG A 1 101 ? -3.468 -0.595 -13.694 1.00 96.12 101 ARG A O 1
ATOM 789 N N . GLU A 1 102 ? -3.364 1.461 -12.807 1.00 96.88 102 GLU A N 1
ATOM 790 C CA . GLU A 1 102 ? -3.197 2.158 -14.089 1.00 96.88 102 GLU A CA 1
ATOM 791 C C . GLU A 1 102 ? -1.861 1.821 -14.767 1.00 96.88 102 GLU A C 1
ATOM 793 O O . GLU A 1 102 ? -1.829 1.478 -15.957 1.00 96.88 102 GLU A O 1
ATOM 798 N N . LEU A 1 103 ? -0.762 1.815 -14.007 1.00 96.44 103 LEU A N 1
ATOM 799 C CA . LEU A 1 103 ? 0.555 1.401 -14.500 1.00 96.44 103 LEU A CA 1
ATOM 800 C C . LEU A 1 103 ? 0.554 -0.055 -14.983 1.00 96.44 103 LEU A C 1
ATOM 802 O O . LEU A 1 103 ? 1.185 -0.388 -15.989 1.00 96.44 103 LEU A O 1
ATOM 806 N N . ARG A 1 104 ? -0.198 -0.935 -14.316 1.00 95.69 104 ARG A N 1
ATOM 807 C CA . ARG A 1 104 ? -0.345 -2.331 -14.742 1.00 95.69 104 ARG A CA 1
ATOM 808 C C . ARG A 1 104 ? -1.120 -2.447 -16.050 1.00 95.69 104 ARG A C 1
ATOM 810 O O . ARG A 1 104 ? -0.735 -3.213 -16.928 1.00 95.69 104 ARG A O 1
ATOM 817 N N . MET A 1 105 ? -2.192 -1.672 -16.205 1.00 95.44 105 MET A N 1
ATOM 818 C CA . MET A 1 105 ? -2.998 -1.650 -17.433 1.00 95.44 105 MET A CA 1
ATOM 819 C C . MET A 1 105 ? -2.217 -1.131 -18.648 1.00 95.44 105 MET A C 1
ATOM 821 O O . MET A 1 105 ? -2.533 -1.493 -19.780 1.00 95.44 105 MET A O 1
ATOM 825 N N . THR A 1 106 ? -1.198 -0.304 -18.417 1.00 95.06 106 THR A N 1
ATOM 826 C CA . THR A 1 106 ? -0.311 0.251 -19.452 1.00 95.06 106 THR A CA 1
ATOM 827 C C . THR A 1 106 ? 0.968 -0.567 -19.662 1.00 95.06 106 THR A C 1
ATOM 829 O O . THR A 1 106 ? 1.722 -0.290 -20.592 1.00 95.06 106 THR A O 1
ATOM 832 N N . GLY A 1 107 ? 1.189 -1.614 -18.859 1.00 94.31 107 GLY A N 1
ATOM 833 C CA . GLY A 1 107 ? 2.337 -2.515 -18.975 1.00 94.31 107 GLY A CA 1
ATOM 834 C C . GLY A 1 107 ? 3.640 -1.968 -18.387 1.00 94.31 107 GLY A C 1
ATOM 835 O O . GLY A 1 107 ? 4.706 -2.492 -18.701 1.00 94.31 107 GLY A O 1
ATOM 836 N N . HIS A 1 108 ? 3.578 -0.927 -17.553 1.00 95.31 108 HIS A N 1
ATOM 837 C CA . HIS A 1 108 ? 4.750 -0.370 -16.870 1.00 95.31 108 HIS A CA 1
ATOM 838 C C . HIS A 1 108 ? 5.143 -1.146 -15.611 1.00 95.31 108 HIS A C 1
ATOM 840 O O . HIS A 1 108 ? 6.315 -1.127 -15.236 1.00 95.31 108 HIS A O 1
ATOM 846 N N . VAL A 1 109 ? 4.179 -1.827 -14.986 1.00 96.69 109 VAL A N 1
ATOM 847 C CA . VAL A 1 109 ? 4.394 -2.700 -13.825 1.00 96.69 109 VAL A CA 1
ATOM 848 C C . VAL A 1 109 ? 3.634 -4.017 -13.980 1.00 96.69 109 VAL A C 1
ATOM 850 O O . VAL A 1 109 ? 2.660 -4.102 -14.734 1.00 96.69 109 VAL A O 1
ATOM 853 N N . TRP A 1 110 ? 4.048 -5.049 -13.249 1.00 96.00 110 TRP A N 1
ATOM 854 C CA . TRP A 1 110 ? 3.346 -6.331 -13.167 1.00 96.00 110 TRP A CA 1
ATOM 855 C C . TRP A 1 110 ? 3.400 -6.910 -11.752 1.00 96.00 110 TRP A C 1
ATOM 857 O O . TRP A 1 110 ? 4.187 -6.470 -10.921 1.00 96.00 110 TRP A O 1
ATOM 867 N N . GLU A 1 111 ? 2.548 -7.901 -11.489 1.00 96.56 111 GLU A N 1
ATOM 868 C CA . GLU A 1 111 ? 2.478 -8.617 -10.211 1.00 96.56 111 GLU A CA 1
ATOM 869 C C . GLU A 1 111 ? 3.099 -10.012 -10.386 1.00 96.56 111 GLU A C 1
ATOM 871 O O . GLU A 1 111 ? 2.450 -10.884 -10.975 1.00 96.56 111 GLU A O 1
ATOM 876 N N . PRO A 1 112 ? 4.363 -10.227 -9.974 1.00 95.88 112 PRO A N 1
ATOM 877 C CA . PRO A 1 112 ? 5.009 -11.541 -10.057 1.00 95.88 112 PRO A CA 1
ATOM 878 C C . PRO A 1 112 ? 4.415 -12.562 -9.074 1.00 95.88 112 PRO A C 1
ATOM 880 O O . PRO A 1 112 ? 4.420 -13.762 -9.349 1.00 95.88 112 PRO A O 1
ATOM 883 N N . LYS A 1 113 ? 3.888 -12.082 -7.945 1.00 95.00 113 LYS A N 1
ATOM 884 C CA . LYS A 1 113 ? 3.291 -12.856 -6.853 1.00 95.00 113 LYS A CA 1
ATOM 885 C C . LYS A 1 113 ? 2.200 -12.019 -6.198 1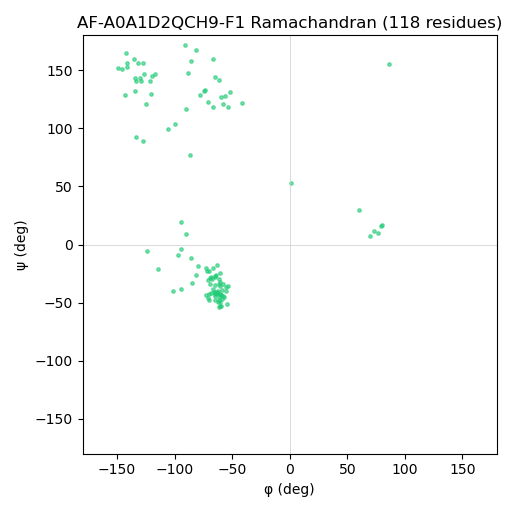.00 95.00 113 LYS A C 1
ATOM 887 O O . LYS A 1 113 ? 2.333 -10.801 -6.161 1.00 95.00 113 LYS A O 1
ATOM 892 N N . ASP A 1 114 ? 1.193 -12.678 -5.627 1.00 95.44 114 ASP A N 1
ATOM 893 C CA . ASP A 1 114 ? 0.136 -12.039 -4.839 1.00 95.44 114 ASP A CA 1
ATOM 894 C C . ASP A 1 114 ? 0.689 -10.948 -3.908 1.00 95.44 114 ASP A C 1
ATOM 896 O O . ASP A 1 114 ? 1.553 -11.202 -3.061 1.00 95.44 114 ASP A O 1
ATOM 900 N N . ASP A 1 115 ? 0.176 -9.732 -4.080 1.00 96.88 115 ASP A N 1
ATOM 901 C CA . ASP A 1 115 ? 0.531 -8.535 -3.316 1.00 96.88 115 ASP A CA 1
ATOM 902 C C . ASP A 1 115 ? 2.011 -8.116 -3.411 1.00 96.88 115 ASP A C 1
ATOM 904 O O . ASP A 1 115 ? 2.548 -7.508 -2.480 1.00 96.88 115 ASP A O 1
ATOM 908 N N . HIS A 1 116 ? 2.669 -8.416 -4.534 1.00 97.75 116 HIS A N 1
ATOM 909 C CA . HIS A 1 116 ? 4.016 -7.938 -4.869 1.00 97.75 116 HIS A CA 1
ATOM 910 C C . HIS A 1 116 ? 4.012 -7.273 -6.251 1.00 97.75 116 HIS A C 1
ATOM 912 O O . HIS A 1 116 ? 3.263 -7.678 -7.135 1.00 97.75 116 HIS A O 1
ATOM 918 N N . VAL A 1 117 ? 4.834 -6.249 -6.470 1.00 97.88 117 VAL A N 1
ATOM 919 C CA . VAL A 1 117 ? 4.879 -5.508 -7.738 1.00 97.88 117 VAL A CA 1
ATOM 920 C C . VAL A 1 117 ? 6.308 -5.282 -8.218 1.00 97.88 117 VAL A C 1
ATOM 922 O O . VAL A 1 117 ? 7.212 -5.030 -7.430 1.00 97.88 117 VAL A O 1
ATOM 925 N N . SER A 1 118 ? 6.500 -5.355 -9.531 1.00 97.00 118 SER A N 1
ATOM 926 C CA . SER A 1 118 ? 7.773 -5.08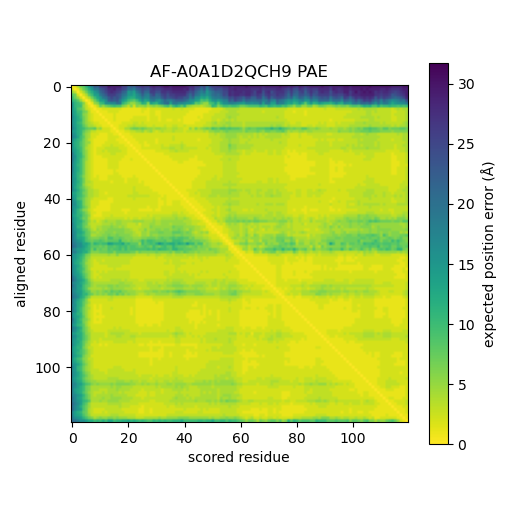4 -10.206 1.00 97.00 118 SER A CA 1
ATOM 927 C C . SER A 1 118 ? 7.560 -4.144 -11.392 1.00 97.00 118 SER A C 1
ATOM 929 O O . SER A 1 118 ? 6.459 -4.081 -11.944 1.00 97.00 118 SER A O 1
ATOM 931 N N . ALA A 1 119 ? 8.610 -3.427 -11.794 1.00 93.56 119 ALA A N 1
ATOM 932 C CA . ALA A 1 119 ? 8.596 -2.446 -12.882 1.00 93.56 119 ALA A CA 1
ATOM 933 C C . ALA A 1 119 ? 9.704 -2.714 -13.920 1.00 93.56 119 ALA A C 1
ATOM 935 O O . ALA A 1 119 ? 10.698 -3.371 -13.613 1.00 93.56 119 ALA A O 1
ATOM 936 N N . PHE A 1 120 ? 9.496 -2.233 -15.155 1.00 82.69 120 PHE A N 1
ATOM 937 C CA . PHE A 1 120 ? 10.438 -2.327 -16.290 1.00 82.69 120 PHE A CA 1
ATOM 938 C C . PHE A 1 120 ? 11.022 -0.971 -16.679 1.00 82.69 120 PHE A C 1
ATOM 940 O O . PHE A 1 120 ? 10.249 0.017 -16.690 1.00 82.69 120 PHE A O 1
#

Foldseek 3Di:
DDDDPQQQWKKAFPVPGDIDGHVDLCVVVVVQVVCCVVPVTFMATPGHNDPLLVVQDAPDDLLSSQASSVVVPVQAAALSSSQNSVRVNVDTSVRSVVVVVVCVVVVQKDHSDVRGIHGD

Sequence (120 aa):
MTEHDRTPFVASCPNCGERTETETPNEVIAFYRRHRSLTGHDVEWEIADDESIRETTEGADLKAVVLELGEDYEDGVPLGLVTAAMGEQGRTVSETLEDLRELRMTGHVWEPKDDHVSAF

Secondary structure (DSSP, 8-state):
-PPP---SEEEE-TTT--EEEESSHHHHHHHHHHHHHHH----EEEEE--HHHHHSPTT--HHHHHHHHHTT-TT-EEHHHHHHHHHHTT--HHHHHHHHHHHHHTTSEE-SSTTEEEE-